Protein AF-A0A3D2J9U0-F1 (afdb_monomer)

Secondary structure (DSSP, 8-state):
---S-GGGHHHHHHHHHHHHHHHH-HHHHHHHHHHIIIII-PSPPEEE-HHHHHHH-TTPPPEEE-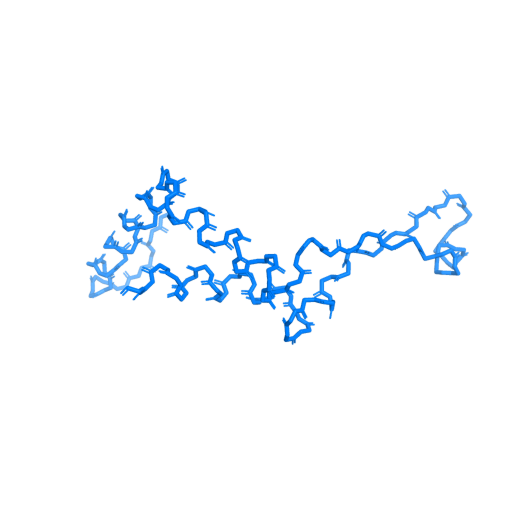GGGSGGGSTHHHHHHHHHHHT-

pLDDT: mean 97.56, std 2.16, range [84.0, 98.69]

Structure (mmCIF, N/CA/C/O backbone):
data_AF-A0A3D2J9U0-F1
#
_entry.id   AF-A0A3D2J9U0-F1
#
loop_
_atom_site.group_PDB
_atom_site.id
_atom_site.type_symbol
_atom_site.label_atom_id
_atom_site.label_alt_id
_atom_site.label_comp_id
_atom_site.label_asym_id
_atom_site.label_entity_id
_atom_site.label_seq_id
_atom_site.pdbx_PDB_ins_code
_atom_site.Cartn_x
_atom_site.Cartn_y
_atom_site.Cartn_z
_atom_site.occupancy
_atom_site.B_iso_or_equiv
_atom_site.auth_seq_id
_atom_site.auth_comp_id
_atom_site.auth_asym_id
_atom_site.auth_atom_id
_atom_site.pdbx_PDB_model_num
ATOM 1 N N . GLY A 1 1 ? -3.337 18.316 12.477 1.00 84.00 1 GLY A N 1
ATOM 2 C CA . GLY A 1 1 ? -4.471 18.849 13.262 1.00 84.00 1 GLY A CA 1
ATOM 3 C C . GLY A 1 1 ? -5.774 18.466 12.589 1.00 84.00 1 GLY A C 1
ATOM 4 O O . GLY A 1 1 ? -5.744 18.176 11.399 1.00 84.00 1 GLY A O 1
ATOM 5 N N . LYS A 1 2 ? -6.886 18.438 13.329 1.00 92.69 2 LYS A N 1
ATOM 6 C CA . LYS A 1 2 ? -8.223 18.077 12.825 1.00 92.69 2 LYS A CA 1
ATOM 7 C C . LYS A 1 2 ? -9.077 19.358 12.756 1.00 92.69 2 LYS A C 1
ATOM 9 O O . LYS A 1 2 ? -9.319 19.961 13.793 1.00 92.69 2 LYS A O 1
ATOM 14 N N . PHE A 1 3 ? -9.472 19.808 11.558 1.00 96.19 3 PHE A N 1
ATOM 15 C CA . PHE A 1 3 ? -10.431 20.915 11.372 1.00 96.19 3 PHE A CA 1
ATOM 16 C C . PHE A 1 3 ? -11.742 20.339 10.842 1.00 96.19 3 PHE A C 1
ATOM 18 O O . PHE A 1 3 ? -11.936 20.189 9.636 1.00 96.19 3 PHE A O 1
ATOM 25 N N . VAL A 1 4 ? -12.589 19.916 11.771 1.00 96.44 4 VAL A N 1
ATOM 26 C CA . VAL A 1 4 ? -13.807 19.142 11.520 1.00 96.44 4 VAL A CA 1
ATOM 27 C C . VAL A 1 4 ? -14.884 19.548 12.530 1.00 96.44 4 VAL A C 1
ATOM 29 O O . VAL A 1 4 ? -14.548 20.120 13.567 1.00 96.44 4 VAL A O 1
ATOM 32 N N . PRO A 1 5 ? -16.168 19.263 12.262 1.00 98.00 5 PRO A N 1
ATOM 33 C CA . PRO A 1 5 ? -17.222 19.419 13.258 1.00 98.00 5 PRO A CA 1
ATOM 34 C C . PRO A 1 5 ? -16.944 18.614 14.532 1.00 98.00 5 PRO A C 1
ATOM 36 O O . PRO A 1 5 ? -16.469 17.481 14.459 1.00 98.00 5 PRO A O 1
ATOM 39 N N . GLU A 1 6 ? -17.334 19.168 15.684 1.00 96.88 6 GLU A N 1
ATOM 40 C CA . GLU A 1 6 ? -17.201 18.511 16.995 1.00 96.88 6 GLU A CA 1
ATOM 41 C C . GLU A 1 6 ? -17.862 17.124 17.017 1.00 96.88 6 GLU A C 1
ATOM 43 O O . GLU A 1 6 ? -17.337 16.178 17.595 1.00 96.88 6 GLU A O 1
ATOM 48 N N . SER A 1 7 ? -18.972 16.965 16.293 1.00 97.56 7 SER A N 1
ATOM 49 C CA . SER A 1 7 ? -19.683 15.690 16.170 1.00 97.56 7 SER A CA 1
ATOM 50 C C . SER A 1 7 ? -18.855 14.556 15.550 1.00 97.56 7 SER A C 1
ATOM 52 O O . SER A 1 7 ? -19.228 13.397 15.709 1.00 97.56 7 SER A O 1
ATOM 54 N N . LEU A 1 8 ? -17.745 14.854 14.862 1.00 97.75 8 LEU A N 1
ATOM 55 C CA . LEU A 1 8 ? -16.834 13.851 14.296 1.00 97.75 8 LEU A CA 1
ATOM 56 C C . LEU A 1 8 ? -15.624 13.555 15.190 1.00 97.75 8 LEU A C 1
ATOM 58 O O . LEU A 1 8 ? -14.889 12.607 14.911 1.00 97.75 8 LEU A O 1
ATOM 62 N N . MET A 1 9 ? -15.390 14.342 16.244 1.00 97.62 9 MET A N 1
ATOM 63 C CA . MET A 1 9 ? -14.170 14.232 17.047 1.00 97.62 9 MET A CA 1
ATOM 64 C C . MET A 1 9 ? -14.050 12.872 17.734 1.00 97.62 9 MET A C 1
ATOM 66 O O . MET A 1 9 ? -12.974 12.283 17.694 1.00 97.62 9 MET A O 1
ATOM 70 N N . ALA A 1 10 ? -15.146 12.336 18.282 1.00 97.31 10 ALA A N 1
ATOM 71 C CA . ALA A 1 10 ? -15.147 11.028 18.942 1.00 97.31 10 ALA A CA 1
ATOM 72 C C . ALA A 1 10 ? -14.715 9.895 17.991 1.00 97.31 10 ALA A C 1
ATOM 74 O O . ALA A 1 10 ? -13.752 9.189 18.278 1.00 97.31 10 ALA A O 1
ATOM 75 N N . ALA A 1 11 ? -15.349 9.792 16.817 1.00 97.56 11 ALA A N 1
ATOM 76 C CA . ALA A 1 11 ? -15.028 8.764 15.823 1.00 97.56 11 ALA A CA 1
ATOM 77 C C . ALA A 1 11 ? -13.592 8.889 15.281 1.00 97.56 11 ALA A C 1
ATOM 79 O O . ALA A 1 11 ? -12.919 7.892 15.035 1.00 97.56 11 ALA A O 1
ATOM 80 N N . LEU A 1 12 ? -13.090 10.116 15.105 1.00 98.00 12 LEU A N 1
ATOM 81 C CA . LEU A 1 12 ? -11.715 10.338 14.648 1.00 98.00 12 LEU A CA 1
ATOM 82 C C . LEU A 1 12 ? -10.664 10.047 15.718 1.00 98.00 12 LEU A C 1
ATOM 84 O O . LEU A 1 12 ? -9.504 9.844 15.365 1.00 98.00 12 LEU A O 1
ATOM 88 N N . THR A 1 13 ? -11.013 10.128 16.999 1.00 97.50 13 THR A N 1
ATOM 89 C CA . THR A 1 13 ? -10.118 9.741 18.098 1.00 97.50 13 THR A CA 1
ATOM 90 C C . THR A 1 13 ? -10.046 8.224 18.199 1.00 97.50 13 THR A C 1
ATOM 92 O O . THR A 1 13 ? -8.947 7.686 18.177 1.00 97.50 13 THR A O 1
ATOM 95 N N . GLU A 1 14 ? -11.191 7.539 18.167 1.00 98.00 14 GLU A N 1
ATOM 96 C CA . GLU A 1 14 ? -11.253 6.071 18.154 1.00 98.00 14 GLU A CA 1
ATOM 97 C C . GLU A 1 14 ? -10.472 5.475 16.971 1.00 98.00 14 GLU A C 1
ATOM 99 O O . GLU A 1 14 ? -9.646 4.580 17.150 1.00 98.00 14 GLU A O 1
ATOM 104 N N . LEU A 1 15 ? -10.655 6.028 15.765 1.00 98.00 15 LEU A N 1
ATOM 105 C CA . LEU A 1 15 ? -9.906 5.602 14.581 1.00 98.00 15 LEU A CA 1
ATOM 106 C C . LEU A 1 15 ? -8.392 5.788 14.749 1.00 98.00 15 LEU A C 1
ATOM 108 O O . LEU A 1 15 ? -7.614 4.943 14.314 1.00 98.00 15 LEU A O 1
ATOM 112 N N . GLU A 1 16 ? -7.965 6.908 15.335 1.00 98.00 16 GLU A N 1
ATOM 113 C CA . GLU A 1 16 ? -6.546 7.187 15.552 1.00 98.00 16 GLU A CA 1
ATOM 114 C C . GLU A 1 16 ? -5.943 6.207 16.560 1.00 98.00 16 GLU A C 1
ATOM 116 O O . GLU A 1 16 ? -4.879 5.655 16.294 1.00 98.00 16 GLU A O 1
ATOM 121 N N . GLU A 1 17 ? -6.636 5.928 17.662 1.00 98.00 17 GLU A N 1
ATOM 122 C CA . GLU A 1 17 ? -6.205 4.956 18.670 1.00 98.00 17 GLU A CA 1
ATOM 123 C C . GLU A 1 17 ? -6.089 3.541 18.087 1.00 98.00 17 GLU A C 1
ATOM 125 O O . GLU A 1 17 ? -5.039 2.906 18.222 1.00 98.00 17 GLU A O 1
ATOM 130 N N . ALA A 1 18 ? -7.120 3.076 17.372 1.00 98.06 18 ALA A N 1
ATOM 131 C CA . ALA A 1 18 ? -7.117 1.769 16.713 1.00 98.06 18 ALA A CA 1
ATOM 132 C C . ALA A 1 18 ? -5.993 1.661 15.673 1.00 98.06 18 ALA A C 1
ATOM 134 O O . ALA A 1 18 ? -5.254 0.673 15.635 1.00 98.06 18 ALA A O 1
ATOM 135 N N . TYR A 1 19 ? -5.812 2.704 14.858 1.00 98.31 19 TYR A N 1
ATOM 136 C CA . TYR A 1 19 ? -4.728 2.757 13.886 1.00 98.31 19 TYR A CA 1
ATOM 137 C C . TYR A 1 19 ? -3.359 2.674 14.572 1.00 98.31 19 TYR A C 1
ATOM 139 O O . TYR A 1 19 ? -2.548 1.836 14.183 1.00 98.31 19 TYR A O 1
ATOM 147 N N . GLN A 1 20 ? -3.102 3.472 15.613 1.00 98.25 20 GLN A N 1
ATOM 148 C CA . GLN A 1 20 ? -1.820 3.439 16.330 1.00 98.25 20 GLN A CA 1
ATOM 149 C C . GLN A 1 20 ? -1.534 2.066 16.949 1.00 98.25 20 GLN A C 1
ATOM 151 O O . GLN A 1 20 ? -0.408 1.583 16.845 1.00 98.25 20 GLN A O 1
ATOM 156 N N . ALA A 1 21 ? -2.542 1.411 17.532 1.00 98.06 21 ALA A N 1
ATOM 157 C CA . ALA A 1 21 ? -2.395 0.057 18.065 1.00 98.06 21 ALA A CA 1
ATOM 158 C C . ALA A 1 21 ? -2.007 -0.952 16.964 1.00 98.06 21 ALA A C 1
ATOM 160 O O . ALA A 1 21 ? -1.056 -1.721 17.133 1.00 98.06 21 ALA A O 1
ATOM 161 N N . SER A 1 22 ? -2.676 -0.884 15.806 1.00 98.00 22 SER A N 1
ATOM 162 C CA . SER A 1 22 ? -2.445 -1.783 14.662 1.00 98.00 22 SER A CA 1
ATOM 163 C C . SER A 1 22 ? -1.034 -1.689 14.062 1.00 98.00 22 SER A C 1
ATOM 165 O O . SER A 1 22 ? -0.529 -2.658 13.490 1.00 98.00 22 SER A O 1
ATOM 167 N N . LEU A 1 23 ? -0.354 -0.544 14.209 1.00 97.69 23 LEU A N 1
ATOM 168 C CA . LEU A 1 23 ? 1.002 -0.351 13.681 1.00 97.69 23 LEU A CA 1
ATOM 169 C C . LEU A 1 23 ? 2.040 -1.254 14.359 1.00 97.69 23 LEU A C 1
ATOM 171 O O . LEU A 1 23 ? 3.037 -1.610 13.732 1.00 97.69 23 LEU A O 1
ATOM 175 N N . THR A 1 24 ? 1.820 -1.611 15.625 1.00 96.94 24 THR A N 1
ATOM 176 C CA . THR A 1 24 ? 2.725 -2.465 16.415 1.00 96.94 24 THR A CA 1
ATOM 177 C C . THR A 1 24 ? 2.184 -3.870 16.667 1.00 96.94 24 THR A C 1
ATOM 179 O O . THR A 1 24 ? 2.872 -4.690 17.273 1.00 96.94 24 THR A O 1
ATOM 182 N N . ASP A 1 25 ? 0.965 -4.156 16.216 1.00 98.38 25 ASP A N 1
ATOM 183 C CA . ASP A 1 25 ? 0.350 -5.471 16.341 1.00 98.38 25 ASP A CA 1
ATOM 184 C C . ASP A 1 25 ? 0.886 -6.431 15.268 1.00 98.38 25 ASP A C 1
ATOM 186 O O . ASP A 1 25 ? 0.607 -6.299 14.075 1.00 98.38 25 ASP A O 1
ATOM 190 N N . ASN A 1 26 ? 1.657 -7.428 15.704 1.00 98.50 26 ASN A N 1
ATOM 191 C CA . ASN A 1 26 ? 2.244 -8.427 14.815 1.00 98.50 26 ASN A CA 1
ATOM 192 C C . ASN A 1 26 ? 1.193 -9.267 14.076 1.00 98.50 26 ASN A C 1
ATOM 194 O O . ASN A 1 26 ? 1.462 -9.689 12.951 1.00 98.50 26 ASN A O 1
ATOM 198 N N . GLU A 1 27 ? 0.029 -9.524 14.678 1.00 98.38 27 GLU A N 1
ATOM 199 C CA . GLU A 1 27 ? -1.034 -10.303 14.038 1.00 98.38 27 GLU A CA 1
ATOM 200 C C . GLU A 1 27 ? -1.661 -9.502 12.895 1.00 98.38 27 GLU A C 1
ATOM 202 O O . GLU A 1 27 ? -1.732 -9.990 11.765 1.00 98.38 27 GLU A O 1
ATOM 207 N N . PHE A 1 28 ? -1.981 -8.230 13.148 1.00 98.56 28 PHE A N 1
ATOM 208 C CA . PHE A 1 28 ? -2.466 -7.308 12.122 1.00 98.56 28 PHE A CA 1
ATOM 209 C C . PHE A 1 28 ? -1.477 -7.170 10.956 1.00 98.56 28 PHE A C 1
ATOM 211 O O . PHE A 1 28 ? -1.860 -7.282 9.788 1.00 98.56 28 PHE A O 1
ATOM 218 N N . GLN A 1 29 ? -0.189 -6.957 11.251 1.00 98.50 29 GLN A N 1
ATOM 219 C CA . GLN A 1 29 ? 0.838 -6.817 10.213 1.00 98.50 29 GLN A CA 1
ATOM 220 C C . GLN A 1 29 ? 1.005 -8.106 9.396 1.00 98.50 29 GLN A C 1
ATOM 222 O O . GLN A 1 29 ? 1.178 -8.039 8.176 1.00 98.50 29 GLN A O 1
ATOM 227 N N . ALA A 1 30 ? 0.921 -9.276 10.037 1.00 98.56 30 ALA A N 1
ATOM 228 C CA . ALA A 1 30 ? 0.992 -10.564 9.355 1.00 98.56 30 ALA A CA 1
ATOM 229 C C . ALA A 1 30 ? -0.219 -10.799 8.436 1.00 98.56 30 ALA A C 1
ATOM 231 O O . ALA A 1 30 ? -0.036 -11.218 7.289 1.00 98.56 30 ALA A O 1
ATOM 232 N N . GLU A 1 31 ? -1.436 -10.491 8.894 1.00 98.56 31 GLU A N 1
ATOM 233 C CA . GLU A 1 31 ? -2.655 -10.618 8.085 1.00 98.56 31 GLU A CA 1
ATOM 234 C C . GLU A 1 31 ? -2.626 -9.646 6.895 1.00 98.56 31 GLU A C 1
ATOM 236 O O . GLU A 1 31 ? -2.835 -10.061 5.750 1.00 98.56 31 GLU A O 1
ATOM 241 N N . LEU A 1 32 ? -2.260 -8.378 7.118 1.00 98.56 32 LEU A N 1
ATOM 242 C CA . LEU A 1 32 ? -2.125 -7.391 6.045 1.00 98.56 32 LEU A CA 1
ATOM 243 C C . LEU A 1 32 ? -1.070 -7.813 5.015 1.00 98.56 32 LEU A C 1
ATOM 245 O O . LEU A 1 32 ? -1.325 -7.735 3.812 1.00 98.56 32 LEU A O 1
ATOM 249 N N . ALA A 1 33 ? 0.097 -8.285 5.460 1.00 98.56 33 ALA A N 1
ATOM 250 C CA . ALA A 1 33 ? 1.151 -8.765 4.570 1.00 98.56 33 ALA A CA 1
ATOM 251 C C . ALA A 1 33 ? 0.690 -9.974 3.742 1.00 98.56 33 ALA A C 1
ATOM 253 O O . ALA A 1 33 ? 0.929 -10.015 2.534 1.00 98.56 33 ALA A O 1
ATOM 254 N N . SER A 1 34 ? -0.020 -10.919 4.365 1.00 98.62 34 SER A N 1
ATOM 255 C CA . SER A 1 34 ? -0.579 -12.085 3.678 1.00 98.62 34 SER A CA 1
ATOM 256 C C . SER A 1 34 ? -1.597 -11.687 2.608 1.00 98.62 34 SER A C 1
ATOM 258 O O . SER A 1 34 ? -1.535 -12.191 1.485 1.00 98.62 34 SER A O 1
ATOM 260 N N . LEU A 1 35 ? -2.495 -10.745 2.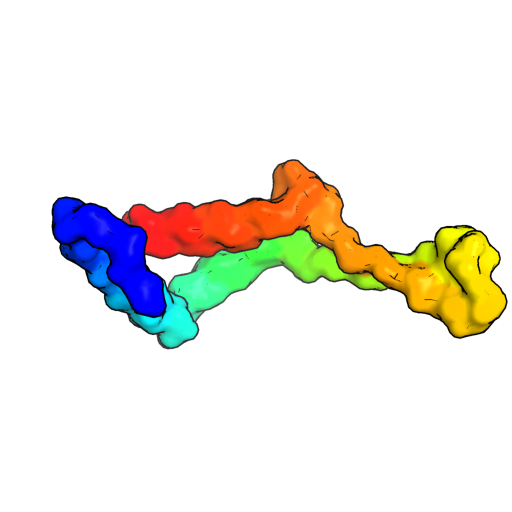906 1.00 98.50 35 LEU A N 1
ATOM 261 C CA . LEU A 1 35 ? -3.477 -10.239 1.944 1.00 98.50 35 LEU A CA 1
ATOM 262 C C . LEU A 1 35 ? -2.810 -9.445 0.808 1.00 98.50 35 LEU A C 1
ATOM 264 O O . LEU A 1 35 ? -3.195 -9.565 -0.358 1.00 98.50 35 LEU A O 1
ATOM 268 N N . LEU A 1 36 ? -1.784 -8.650 1.114 1.00 98.69 36 LEU A N 1
ATOM 269 C CA . LEU A 1 36 ? -1.018 -7.917 0.107 1.00 98.69 36 LEU A CA 1
ATOM 270 C C . LEU A 1 36 ? -0.309 -8.864 -0.875 1.00 98.69 36 LEU A C 1
ATOM 272 O O . LEU A 1 36 ? -0.309 -8.602 -2.078 1.00 98.69 36 LEU A O 1
ATOM 276 N N . ASP A 1 37 ? 0.262 -9.960 -0.388 1.00 98.56 37 ASP A N 1
ATOM 277 C CA . ASP A 1 37 ? 0.913 -10.973 -1.223 1.00 98.56 37 ASP A CA 1
ATOM 278 C C . ASP A 1 37 ? -0.118 -11.792 -2.019 1.00 98.56 37 ASP A C 1
ATOM 280 O O . ASP A 1 37 ? -0.177 -11.711 -3.248 1.00 98.56 37 ASP A O 1
ATOM 284 N N . SER A 1 38 ? -1.002 -12.503 -1.315 1.00 97.75 38 SER A N 1
ATOM 285 C CA . SER A 1 38 ? -1.873 -13.530 -1.902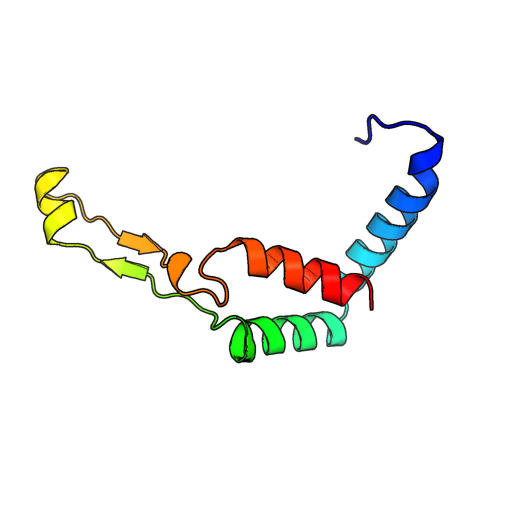 1.00 97.75 38 SER A CA 1
ATOM 286 C C . SER A 1 38 ? -3.094 -12.989 -2.651 1.00 97.75 38 SER A C 1
ATOM 288 O O . SER A 1 38 ? -3.543 -13.615 -3.612 1.00 97.75 38 SER A O 1
ATOM 290 N N . PHE A 1 39 ? -3.636 -11.835 -2.243 1.00 98.19 39 PHE A N 1
ATOM 291 C CA . PHE A 1 39 ?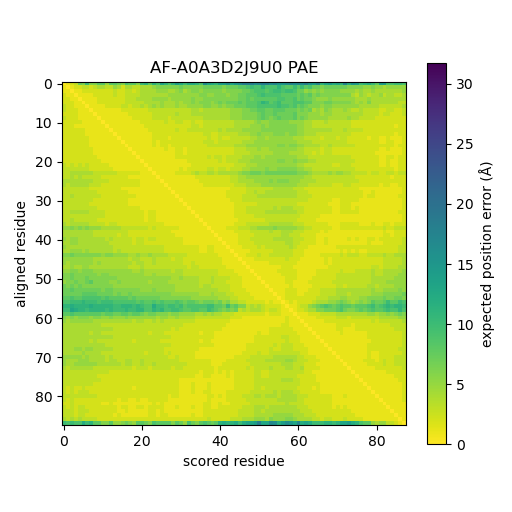 -4.837 -11.250 -2.849 1.00 98.19 39 PHE A CA 1
ATOM 292 C C . PHE A 1 39 ? -4.508 -10.063 -3.757 1.00 98.19 39 PHE A C 1
ATOM 294 O O . PHE A 1 39 ? -4.999 -9.991 -4.883 1.00 98.19 39 PHE A O 1
ATOM 301 N N . VAL A 1 40 ? -3.657 -9.133 -3.309 1.00 98.56 40 VAL A N 1
ATOM 302 C CA . VAL A 1 40 ? -3.315 -7.937 -4.103 1.00 98.56 40 VAL A CA 1
ATOM 303 C C . VAL A 1 40 ? -2.262 -8.220 -5.179 1.00 98.56 40 VAL A C 1
ATOM 305 O O . VAL A 1 40 ? -2.235 -7.515 -6.193 1.00 98.56 40 VAL A O 1
ATOM 308 N N . GLY A 1 41 ? -1.402 -9.223 -4.987 1.00 98.25 41 GLY A N 1
ATOM 309 C CA . GLY A 1 41 ? -0.296 -9.528 -5.898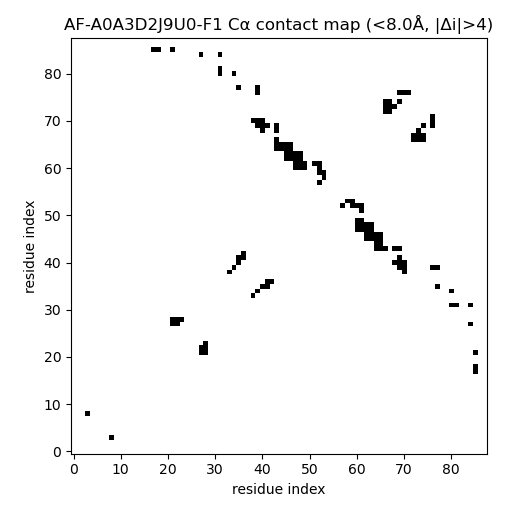 1.00 98.25 41 GLY A CA 1
ATOM 310 C C . GLY A 1 41 ? 0.897 -8.588 -5.713 1.00 98.25 41 GLY A C 1
ATOM 311 O O . GLY A 1 41 ? 1.481 -8.095 -6.683 1.00 98.25 41 GLY A O 1
ATOM 312 N N . ARG A 1 42 ? 1.221 -8.235 -4.467 1.00 98.44 42 ARG A N 1
ATOM 313 C CA . ARG A 1 42 ? 2.464 -7.530 -4.125 1.00 98.44 42 ARG A CA 1
ATOM 314 C C . ARG A 1 42 ? 3.644 -8.514 -4.086 1.00 98.44 42 ARG A C 1
ATOM 316 O O . ARG A 1 42 ? 3.436 -9.675 -3.778 1.00 98.44 42 ARG A O 1
ATOM 323 N N . PRO A 1 43 ? 4.884 -8.042 -4.319 1.00 98.25 43 PRO A N 1
ATOM 324 C CA . PRO A 1 43 ? 5.247 -6.713 -4.806 1.00 98.25 43 PRO A CA 1
ATOM 325 C C . PRO A 1 43 ? 5.016 -6.568 -6.319 1.00 98.25 43 PRO A C 1
ATOM 327 O O . PRO A 1 43 ? 5.219 -7.494 -7.096 1.00 98.25 43 PRO A O 1
ATOM 330 N N . THR A 1 44 ? 4.691 -5.356 -6.774 1.00 98.31 44 THR A N 1
ATOM 331 C CA . THR A 1 44 ? 4.661 -5.042 -8.213 1.00 98.31 44 THR A CA 1
ATOM 332 C C . THR A 1 44 ? 6.049 -4.805 -8.780 1.00 98.31 44 THR A C 1
ATOM 334 O O . THR A 1 44 ? 6.913 -4.186 -8.145 1.00 98.31 44 THR A O 1
ATOM 337 N N . THR A 1 45 ? 6.246 -5.227 -10.025 1.00 98.06 45 THR A N 1
ATOM 338 C CA . THR A 1 45 ? 7.514 -5.096 -10.745 1.00 98.06 45 THR A CA 1
ATOM 339 C C . THR A 1 45 ? 7.889 -3.633 -11.006 1.00 98.06 45 THR A C 1
ATOM 341 O O . THR A 1 45 ? 7.043 -2.799 -11.336 1.00 98.06 45 THR A O 1
ATOM 344 N N . LEU A 1 46 ? 9.185 -3.325 -10.919 1.00 98.44 46 LEU A N 1
ATOM 345 C CA . LEU A 1 46 ? 9.769 -2.104 -11.472 1.00 98.44 46 LEU A CA 1
ATOM 346 C C . LEU A 1 46 ? 10.256 -2.398 -12.898 1.00 98.44 46 LEU A C 1
ATOM 348 O O . LEU A 1 46 ? 11.247 -3.097 -13.093 1.00 98.44 46 LEU A O 1
ATOM 352 N N . HIS A 1 47 ? 9.533 -1.912 -13.903 1.00 98.50 47 HIS A N 1
ATOM 353 C CA . HIS A 1 47 ? 9.729 -2.302 -15.298 1.00 98.50 47 HIS A CA 1
ATOM 354 C C . HIS A 1 47 ? 10.520 -1.248 -16.079 1.00 98.50 47 HIS A C 1
ATOM 356 O O . HIS A 1 47 ? 10.063 -0.116 -16.229 1.00 98.50 47 HIS A O 1
ATOM 362 N N . TYR A 1 48 ? 11.689 -1.619 -16.604 1.00 98.38 48 TYR A N 1
ATOM 363 C CA . TYR A 1 48 ? 12.474 -0.758 -17.493 1.00 98.38 48 TYR A CA 1
ATOM 364 C C . TYR A 1 48 ? 11.804 -0.620 -18.866 1.00 98.38 48 TYR A C 1
ATOM 366 O O . TYR A 1 48 ? 11.481 -1.624 -19.498 1.00 98.38 48 TYR A O 1
ATOM 374 N N . VAL A 1 49 ? 11.637 0.611 -19.363 1.00 98.00 49 VAL A N 1
ATOM 375 C CA . VAL A 1 49 ? 10.942 0.890 -20.634 1.00 98.00 49 VAL A CA 1
ATOM 376 C C . VAL A 1 49 ? 11.883 1.505 -21.683 1.00 98.00 49 VAL A C 1
ATOM 378 O O . VAL A 1 49 ? 11.830 2.704 -21.947 1.00 98.00 49 VAL A O 1
ATOM 381 N N . PRO A 1 50 ? 12.749 0.710 -22.346 1.00 97.00 50 PRO A N 1
ATOM 382 C CA . PRO A 1 50 ? 13.833 1.226 -23.194 1.00 97.00 50 PRO A CA 1
ATOM 383 C C . PRO A 1 50 ? 13.357 2.065 -24.384 1.00 97.00 50 PRO A C 1
ATOM 385 O O . PRO A 1 50 ? 14.036 3.007 -24.783 1.00 97.00 50 PRO A O 1
ATOM 388 N N . ARG A 1 51 ? 12.194 1.740 -24.963 1.00 96.88 51 ARG A N 1
ATOM 389 C CA . ARG A 1 51 ? 11.621 2.514 -26.076 1.00 96.88 51 ARG A CA 1
ATOM 390 C C . ARG A 1 51 ? 11.227 3.920 -25.630 1.00 96.88 51 ARG A C 1
ATOM 392 O O . ARG A 1 51 ? 11.554 4.874 -26.319 1.00 96.88 51 ARG A O 1
ATOM 399 N N . PHE A 1 52 ? 10.579 4.033 -24.472 1.00 97.38 52 PHE A N 1
ATOM 400 C CA . PHE A 1 52 ? 10.182 5.321 -23.911 1.00 97.38 52 PHE A CA 1
ATOM 401 C C . PHE A 1 52 ? 11.394 6.111 -23.410 1.00 97.38 52 PHE A C 1
ATOM 403 O O . PHE A 1 52 ? 11.509 7.290 -23.713 1.00 97.38 52 PHE A O 1
ATOM 410 N N . SER A 1 53 ? 12.355 5.444 -22.761 1.00 98.25 53 SER A N 1
ATOM 411 C CA . SER A 1 53 ? 13.640 6.038 -22.366 1.00 98.25 53 SER A CA 1
ATOM 412 C C . SER A 1 53 ? 14.315 6.783 -23.525 1.00 98.25 53 SER A C 1
ATOM 414 O O . SER A 1 53 ? 14.648 7.955 -23.389 1.00 98.25 53 SER A O 1
ATOM 416 N N . LYS A 1 54 ? 14.409 6.148 -24.705 1.00 97.12 54 LYS A N 1
ATOM 417 C CA . LYS A 1 54 ? 14.981 6.759 -25.921 1.00 97.12 54 LYS A CA 1
ATOM 418 C C . LYS A 1 54 ? 14.198 7.969 -26.443 1.00 97.12 54 LYS A C 1
ATOM 420 O O . LYS A 1 54 ? 14.788 8.813 -27.104 1.00 97.12 54 LYS A O 1
ATOM 425 N N . MET A 1 55 ? 12.888 8.030 -26.196 1.00 97.44 55 MET A N 1
ATOM 426 C CA . MET A 1 55 ? 12.048 9.165 -26.597 1.00 97.44 55 MET A CA 1
ATOM 427 C C . MET A 1 55 ? 12.204 10.364 -25.659 1.00 97.44 55 MET A C 1
ATOM 429 O O . MET A 1 55 ? 11.980 11.488 -26.092 1.00 97.44 55 MET A O 1
ATOM 433 N N . VAL A 1 56 ? 12.556 10.129 -24.391 1.00 97.50 56 VAL A N 1
ATOM 434 C CA . VAL A 1 56 ? 12.719 11.190 -23.389 1.00 97.50 56 VAL A CA 1
ATOM 435 C C . VAL A 1 56 ? 14.027 11.949 -23.604 1.00 97.50 56 VAL A C 1
ATOM 437 O O . VAL A 1 56 ? 13.993 13.163 -23.781 1.00 97.50 56 VAL A O 1
ATOM 440 N N . ALA A 1 57 ? 15.169 11.256 -23.589 1.00 96.19 57 ALA A N 1
ATOM 441 C CA . ALA A 1 57 ? 16.481 11.843 -23.864 1.00 96.19 57 ALA A CA 1
ATOM 442 C C . ALA A 1 57 ? 17.549 10.750 -24.070 1.00 96.19 57 ALA A C 1
ATOM 444 O O . ALA A 1 57 ? 17.411 9.651 -23.519 1.00 96.19 57 ALA A O 1
ATOM 445 N N . PRO A 1 58 ? 18.646 11.044 -24.799 1.00 91.50 58 PRO A N 1
ATOM 446 C CA . PRO A 1 58 ? 19.865 10.243 -24.721 1.00 91.50 58 PRO A CA 1
ATOM 447 C C . PRO A 1 58 ? 20.313 10.087 -23.256 1.00 91.50 58 PRO A C 1
ATOM 449 O O . PRO A 1 58 ? 20.226 11.030 -22.475 1.00 91.50 58 PRO A O 1
ATOM 452 N N . ASP A 1 59 ? 20.739 8.879 -22.882 1.00 93.81 59 ASP A N 1
ATOM 453 C CA . ASP A 1 59 ? 21.283 8.516 -21.559 1.00 93.81 59 ASP A CA 1
ATOM 454 C C . ASP A 1 59 ? 20.337 8.589 -20.341 1.00 93.81 59 ASP A C 1
ATOM 456 O O . ASP A 1 59 ? 20.752 8.304 -19.215 1.00 93.81 59 ASP A O 1
ATOM 460 N N . VAL A 1 60 ? 19.038 8.843 -20.536 1.00 97.69 60 VAL A N 1
ATOM 461 C CA . VAL A 1 60 ? 18.027 8.713 -19.471 1.00 97.69 60 VAL A CA 1
ATOM 462 C C . VAL A 1 60 ? 17.435 7.303 -19.457 1.00 97.69 60 VAL A C 1
ATOM 464 O O . VAL A 1 60 ? 16.983 6.793 -20.480 1.00 97.69 60 VAL A O 1
ATOM 467 N N . LYS A 1 61 ? 17.373 6.672 -1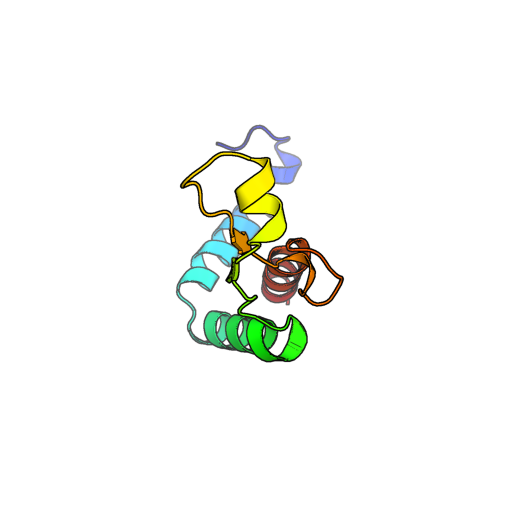8.276 1.00 98.12 61 LYS A N 1
ATOM 468 C CA . LYS A 1 61 ? 16.638 5.414 -18.061 1.00 98.12 61 LYS A CA 1
ATOM 469 C C . LYS A 1 61 ? 15.311 5.691 -17.367 1.00 98.12 61 LYS A C 1
ATOM 471 O O . LYS A 1 61 ? 15.291 6.188 -16.246 1.00 98.12 61 LYS A O 1
ATOM 476 N N . VAL A 1 62 ? 14.212 5.295 -17.998 1.00 98.38 62 VAL A N 1
ATOM 477 C CA . VAL A 1 62 ? 12.874 5.363 -17.409 1.00 98.38 62 VAL A CA 1
ATOM 478 C C . VAL A 1 62 ? 12.421 3.978 -16.957 1.00 98.38 62 VAL A C 1
ATOM 480 O O 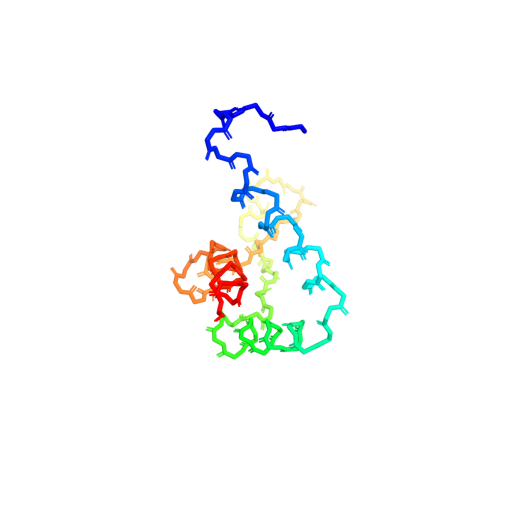. VAL A 1 62 ? 12.517 2.995 -17.699 1.00 98.38 62 VAL A O 1
ATOM 483 N N . TYR A 1 63 ? 11.894 3.922 -15.737 1.00 98.56 63 TYR A N 1
ATOM 484 C CA . TYR A 1 63 ? 11.273 2.745 -15.142 1.00 98.56 63 TYR A CA 1
ATOM 485 C C . TYR A 1 63 ? 9.838 3.070 -14.733 1.00 98.56 63 TYR A C 1
ATOM 487 O O . TYR A 1 63 ? 9.552 4.175 -14.278 1.00 98.56 63 TYR A O 1
ATOM 495 N N . LEU A 1 64 ? 8.944 2.093 -14.857 1.00 98.44 64 LEU A N 1
ATOM 496 C CA . LEU A 1 64 ? 7.561 2.185 -14.402 1.00 98.44 64 LEU A CA 1
ATOM 497 C C . LEU A 1 64 ? 7.365 1.287 -13.181 1.00 98.44 64 LEU A C 1
ATOM 499 O O . LEU A 1 64 ? 7.613 0.081 -13.257 1.00 98.44 64 LEU A O 1
ATOM 503 N N . LYS A 1 65 ? 6.890 1.851 -12.067 1.00 98.50 65 LYS A N 1
ATOM 504 C CA . LYS A 1 65 ? 6.392 1.063 -10.934 1.00 98.50 65 LYS A CA 1
ATOM 505 C C . LYS A 1 65 ? 4.996 0.554 -11.294 1.00 98.50 65 LYS A C 1
ATOM 507 O O . LYS A 1 65 ? 4.068 1.351 -11.408 1.00 98.50 65 LYS A O 1
ATOM 512 N N . ARG A 1 66 ? 4.867 -0.754 -11.533 1.00 98.44 66 ARG A N 1
ATOM 513 C CA . ARG A 1 66 ? 3.686 -1.369 -12.162 1.00 98.44 66 ARG A CA 1
ATOM 514 C C . ARG A 1 66 ? 2.497 -1.551 -11.215 1.00 98.44 66 ARG A C 1
ATOM 516 O O . ARG A 1 66 ? 1.984 -2.652 -11.054 1.00 98.44 66 ARG A O 1
ATOM 523 N N . GLU A 1 67 ? 2.053 -0.474 -10.574 1.00 98.56 67 GLU A N 1
ATOM 524 C CA . GLU A 1 67 ? 0.858 -0.472 -9.715 1.00 98.56 67 GLU A CA 1
ATOM 525 C C . GLU A 1 67 ? -0.437 -0.809 -10.465 1.00 98.56 67 GLU A C 1
ATOM 527 O O . GLU A 1 67 ? -1.423 -1.188 -9.839 1.00 98.56 67 GLU A O 1
ATOM 532 N N . ASP A 1 68 ? -0.416 -0.722 -11.795 1.00 98.38 68 ASP A N 1
ATOM 533 C CA . ASP A 1 68 ? -1.470 -1.212 -12.682 1.00 98.38 68 ASP A CA 1
ATOM 534 C C . ASP A 1 68 ? -1.662 -2.737 -12.611 1.00 98.38 68 ASP A C 1
ATOM 536 O O . ASP A 1 68 ? -2.721 -3.231 -12.977 1.00 98.38 68 ASP A O 1
ATOM 540 N N . LEU A 1 69 ? -0.668 -3.482 -12.113 1.00 98.31 69 LEU A N 1
ATOM 541 C CA . LEU A 1 69 ? -0.751 -4.933 -11.914 1.00 98.31 69 LEU A CA 1
ATOM 542 C C . LEU A 1 69 ? -1.293 -5.329 -10.534 1.00 98.31 69 LEU A C 1
ATOM 544 O O . LEU A 1 69 ? -1.381 -6.517 -10.241 1.00 98.31 69 LEU A O 1
ATOM 548 N N . ALA A 1 70 ? -1.644 -4.366 -9.674 1.00 98.38 70 ALA A N 1
ATOM 549 C CA . ALA A 1 70 ? -2.400 -4.676 -8.464 1.00 98.38 70 ALA A CA 1
ATOM 550 C C . ALA A 1 70 ? -3.705 -5.387 -8.830 1.00 98.38 70 ALA A C 1
ATOM 552 O O . ALA A 1 70 ? -4.324 -5.037 -9.839 1.00 98.38 70 ALA A O 1
ATOM 553 N N . HIS A 1 71 ? -4.201 -6.283 -7.977 1.00 97.81 71 HIS A N 1
ATOM 554 C CA . HIS A 1 71 ? -5.610 -6.662 -8.053 1.00 97.81 71 HIS A CA 1
ATOM 555 C C . HIS A 1 71 ? -6.481 -5.387 -8.073 1.00 97.81 71 HIS A C 1
ATOM 557 O O . HIS A 1 71 ? -6.144 -4.392 -7.433 1.00 97.81 71 HIS A O 1
ATOM 563 N N . THR A 1 72 ? -7.558 -5.371 -8.866 1.00 97.88 72 THR A N 1
ATOM 564 C CA . THR A 1 72 ? -8.365 -4.181 -9.252 1.00 97.88 72 THR A CA 1
ATOM 565 C C . THR A 1 72 ? -7.710 -3.168 -10.205 1.00 97.88 72 THR A C 1
ATOM 567 O O . THR A 1 72 ? -8.388 -2.259 -10.679 1.00 97.88 72 THR A O 1
ATOM 570 N N . GLY A 1 73 ? -6.428 -3.322 -10.544 1.00 97.88 73 GLY A N 1
ATOM 571 C CA . GLY A 1 73 ? -5.733 -2.506 -11.545 1.00 97.88 73 GLY A CA 1
ATOM 572 C C . GLY A 1 73 ? -5.237 -1.140 -11.056 1.00 97.88 73 GLY A C 1
ATOM 573 O O . GLY A 1 73 ? -4.867 -0.292 -11.868 1.00 97.88 73 GLY A O 1
ATOM 574 N N . ALA A 1 74 ? -5.246 -0.881 -9.743 1.00 98.25 74 ALA A N 1
ATOM 575 C CA . ALA A 1 74 ? -4.799 0.392 -9.183 1.00 98.25 74 ALA A CA 1
ATOM 576 C C . ALA A 1 74 ? -4.206 0.249 -7.777 1.00 98.25 74 ALA A C 1
ATOM 578 O O . ALA A 1 74 ? -4.672 -0.541 -6.964 1.00 98.25 74 ALA A O 1
ATOM 579 N N . HIS A 1 75 ? -3.276 1.141 -7.426 1.00 98.25 75 HIS A N 1
ATOM 580 C CA . HIS A 1 75 ? -2.669 1.224 -6.088 1.00 98.25 75 HIS A CA 1
ATOM 581 C C . HIS A 1 75 ? -3.668 1.475 -4.940 1.00 98.25 75 HIS A C 1
ATOM 583 O O . HIS A 1 75 ? -3.316 1.303 -3.774 1.00 98.25 75 HIS A O 1
ATOM 589 N N . LYS A 1 76 ? -4.907 1.897 -5.238 1.00 98.50 76 LYS A N 1
ATOM 590 C CA . LYS A 1 76 ? -5.932 2.214 -4.228 1.00 98.50 76 LYS A CA 1
ATOM 591 C C . LYS A 1 76 ? -6.308 1.004 -3.372 1.00 98.50 76 LYS A C 1
ATOM 593 O O . LYS A 1 76 ? -6.652 1.189 -2.206 1.00 98.50 76 LYS A O 1
ATOM 598 N N . ILE A 1 77 ? -6.194 -0.212 -3.915 1.00 98.44 77 ILE A N 1
ATOM 599 C CA . ILE A 1 77 ? -6.485 -1.440 -3.170 1.00 98.44 77 ILE A CA 1
ATOM 600 C C . ILE A 1 77 ? -5.603 -1.602 -1.928 1.00 98.44 77 ILE A C 1
ATOM 602 O O . ILE A 1 77 ? -6.089 -2.104 -0.924 1.00 98.44 77 ILE A O 1
ATOM 606 N N . ASN A 1 78 ? -4.356 -1.112 -1.949 1.00 98.19 78 ASN A N 1
ATOM 607 C CA . ASN A 1 78 ? -3.463 -1.204 -0.790 1.00 98.19 78 ASN A CA 1
ATOM 608 C C . ASN A 1 78 ? -4.082 -0.499 0.432 1.00 98.19 78 ASN A C 1
ATOM 610 O O . ASN A 1 78 ? -4.099 -1.041 1.531 1.00 98.19 78 ASN A O 1
ATOM 614 N N . ASN A 1 79 ? -4.640 0.697 0.215 1.00 98.50 79 ASN A N 1
ATOM 615 C CA . ASN A 1 79 ? -5.307 1.464 1.262 1.00 98.50 79 ASN A CA 1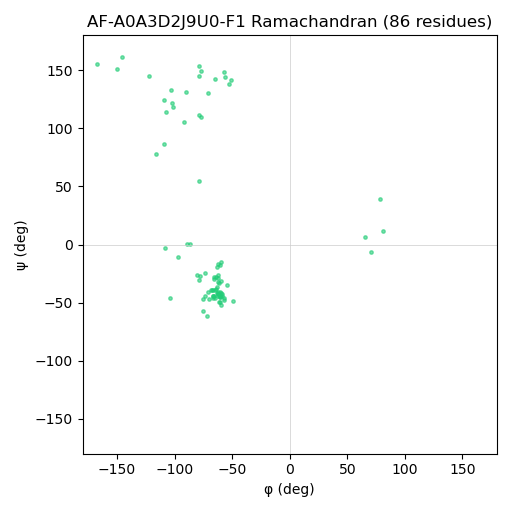
ATOM 616 C C . ASN A 1 79 ? -6.673 0.869 1.625 1.00 98.50 79 ASN A C 1
ATOM 618 O O . ASN A 1 79 ? -6.994 0.759 2.803 1.00 98.50 79 ASN A O 1
ATOM 622 N N . ALA A 1 80 ? -7.472 0.484 0.624 1.00 98.38 80 ALA A N 1
ATOM 623 C CA . ALA A 1 80 ? -8.800 -0.082 0.860 1.00 98.38 80 ALA A CA 1
ATOM 624 C C . ALA A 1 80 ? -8.730 -1.351 1.721 1.00 98.38 80 ALA A C 1
ATOM 626 O O . ALA A 1 80 ? -9.513 -1.502 2.651 1.00 98.38 80 ALA A O 1
ATOM 627 N N . LEU A 1 81 ? -7.758 -2.221 1.443 1.00 97.88 81 LEU A N 1
ATOM 628 C CA . LEU A 1 81 ? -7.546 -3.456 2.185 1.00 97.88 81 LEU A CA 1
ATOM 629 C C . LEU A 1 81 ? -7.112 -3.187 3.630 1.00 97.88 81 LEU A C 1
ATOM 631 O O . LEU A 1 81 ? -7.685 -3.766 4.543 1.00 97.88 81 LEU A O 1
ATOM 635 N N . GLY A 1 82 ? -6.154 -2.277 3.843 1.00 98.25 82 GLY A N 1
ATOM 636 C CA . GLY A 1 82 ? -5.707 -1.914 5.191 1.00 98.25 82 GLY A CA 1
ATOM 637 C C . GLY A 1 82 ? -6.820 -1.299 6.043 1.00 98.25 82 GLY A C 1
ATOM 638 O O . GLY A 1 82 ? -6.983 -1.673 7.198 1.00 98.25 82 GLY A O 1
ATOM 639 N N . GLN A 1 83 ? -7.630 -0.406 5.466 1.00 98.56 83 GLN A N 1
ATOM 640 C CA . GLN A 1 83 ? -8.773 0.180 6.176 1.00 98.56 83 GLN A CA 1
ATOM 641 C C . GLN A 1 83 ? -9.882 -0.845 6.442 1.00 98.56 83 GLN A C 1
ATOM 643 O O . GLN A 1 83 ? -10.465 -0.832 7.520 1.00 98.56 83 GLN A O 1
ATOM 648 N N . ALA A 1 84 ? -10.160 -1.743 5.491 1.00 98.25 84 ALA A N 1
ATOM 649 C CA . ALA A 1 84 ? -11.135 -2.814 5.687 1.00 98.25 84 ALA A CA 1
ATOM 650 C C . ALA A 1 84 ? -10.693 -3.794 6.782 1.00 98.25 84 ALA A C 1
ATOM 652 O O . ALA A 1 84 ? -11.520 -4.219 7.579 1.00 98.25 84 ALA A O 1
ATOM 653 N N . LEU A 1 85 ? -9.396 -4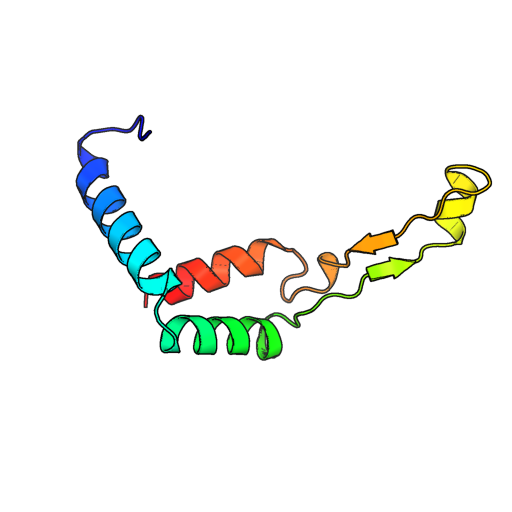.112 6.842 1.00 98.06 85 LEU A N 1
ATOM 654 C CA . LEU A 1 85 ? -8.833 -4.951 7.895 1.00 98.06 85 LEU A CA 1
ATOM 655 C C . LEU A 1 85 ? -8.892 -4.263 9.265 1.00 98.06 85 LEU A C 1
ATOM 657 O O . LEU A 1 85 ? -9.200 -4.918 10.250 1.00 98.06 85 LEU A O 1
ATOM 661 N N . LEU A 1 86 ? -8.640 -2.951 9.332 1.00 98.19 86 LEU A N 1
ATOM 662 C CA . LEU A 1 86 ? -8.734 -2.178 10.578 1.00 98.19 86 LEU A CA 1
ATOM 663 C C . LEU A 1 86 ? -10.168 -2.092 11.124 1.00 98.19 86 LEU A C 1
ATOM 665 O O . LEU A 1 86 ? -10.352 -1.948 12.325 1.00 98.19 86 LEU A O 1
ATOM 669 N N . ALA A 1 87 ? -11.173 -2.163 10.251 1.00 97.44 87 ALA A N 1
ATOM 670 C CA . ALA A 1 87 ? -12.586 -2.099 10.622 1.00 97.44 87 ALA A CA 1
ATOM 671 C C . ALA A 1 87 ? -13.206 -3.461 11.007 1.00 97.44 87 ALA A C 1
ATOM 673 O O . ALA A 1 87 ? -14.412 -3.510 11.255 1.00 97.44 87 ALA A O 1
ATOM 674 N N . LYS A 1 88 ? -12.422 -4.547 10.973 1.00 87.19 88 LYS A N 1
ATOM 675 C CA . LYS A 1 88 ? -12.834 -5.920 11.312 1.00 87.19 88 LYS A CA 1
ATOM 676 C C . LYS A 1 88 ? -13.180 -6.052 12.793 1.00 87.19 88 LYS A C 1
ATOM 678 O O . LYS A 1 88 ? -14.193 -6.732 13.071 1.00 87.19 88 LYS A O 1
#

Sequence (88 aa):
GKFVPESLMAALTELEEAYQASLTDNEFQAELASLLDSFVGRPTTLHYVPRFSKMVAPDVKVYLKREDLAHTGAHKINNALGQALLAK

Radius of gyration: 18.88 Å; Cα contacts (8 Å, |Δi|>4): 73; chains: 1; bounding box: 41×34×46 Å

Mean predicted aligned error: 3.06 Å

Solvent-accessible surface area (backbone atoms only — not comparable to full-atom values): 5238 Å² total; per-residue (Å²): 139,88,93,72,63,76,91,49,48,65,64,56,47,53,52,49,52,53,49,61,53,44,76,76,32,66,66,55,49,50,53,53,51,49,44,38,37,78,62,33,45,50,82,60,57,76,42,76,39,70,74,60,14,62,72,75,36,88,96,47,86,43,67,42,75,36,40,60,64,26,45,97,47,34,66,63,47,65,56,53,50,54,54,54,60,73,72,108

Foldseek 3Di:
DDDDDPVCPVVVVVLVVLVVVLVPDPVSVVVLVCCCVPPFPPDFDFAWDVVVQVVVDPPGTDTDRQQCSTVVRHPVVSVVVSVVSSVD

Nearest PDB structures (foldseek):
  6am7-assembly1_B  TM=9.662E-01  e=1.167E-06  Pyrococcus furiosus DSM 3638
  5t6m-assembly1_B  TM=9.684E-01  e=1.992E-06  Pyrococcus furiosus
  1x1q-assembly1_B  TM=9.651E-01  e=1.992E-06  Thermus thermophilus HB8
  7lev-assembly1_B  TM=9.810E-01  e=2.974E-06  Salmonella enterica subsp. enterica serovar Typhimurium
  7a20-assembly1_B  TM=9.821E-01  e=5.427E-06  Salmonella enterica subsp. enterica serovar Typhimurium